Protein AF-A0A3D6B200-F1 (afdb_monomer_lite)

Secondary structure (DSSP, 8-state):
--EEEEETTTS---SEEEE-TT-EEEEEEEE-TT--EEEEEEEEE-STT-EEEEEEEEEE-TT-EEEEEEEEEE-SSS-EEEEEEEEEE-TT-EEEEEEEEEE-TT-TT-EEEEEEEEEE-STT-EEEEEEEEE-

Radius of gyration: 15.25 Å; chains: 1; bounding box: 34×24×43 Å

Structure (mmCIF, N/CA/C/O backbone):
data_AF-A0A3D6B200-F1
#
_entry.id   AF-A0A3D6B200-F1
#
loop_
_atom_site.group_PDB
_atom_site.id
_atom_site.type_symbol
_atom_site.label_atom_id
_atom_site.label_alt_id
_atom_site.label_comp_id
_atom_site.label_asym_id
_atom_site.label_entity_id
_atom_site.label_seq_id
_atom_site.pdbx_PDB_ins_code
_atom_site.Cartn_x
_atom_site.Cartn_y
_atom_site.Cartn_z
_atom_site.occupancy
_atom_site.B_iso_or_equiv
_atom_site.auth_seq_id
_atom_site.auth_comp_id
_atom_site.auth_asym_id
_atom_site.auth_atom_id
_atom_site.pdbx_PDB_model_num
ATOM 1 N N . MET A 1 1 ? -8.657 -0.233 -17.551 1.00 65.38 1 MET A N 1
ATOM 2 C CA . MET A 1 1 ? -7.909 -0.727 -16.384 1.00 65.38 1 MET A CA 1
ATOM 3 C C . MET A 1 1 ? -8.866 -1.490 -15.479 1.00 65.38 1 MET A C 1
ATOM 5 O O . MET A 1 1 ? -9.760 -0.878 -14.896 1.00 65.38 1 MET A O 1
ATOM 9 N N . ASP A 1 2 ? -8.744 -2.815 -15.439 1.00 75.56 2 ASP A N 1
ATOM 10 C CA . ASP A 1 2 ? -9.525 -3.649 -14.520 1.00 75.56 2 ASP A CA 1
ATOM 11 C C . ASP A 1 2 ? -9.029 -3.449 -13.085 1.00 75.56 2 ASP A C 1
ATOM 13 O O . ASP A 1 2 ? -7.844 -3.191 -12.857 1.00 75.56 2 ASP A O 1
ATOM 17 N N . LYS A 1 3 ? -9.951 -3.518 -12.123 1.00 91.19 3 LYS A N 1
ATOM 18 C CA . LYS A 1 3 ? -9.676 -3.261 -10.706 1.00 91.19 3 LYS A CA 1
ATOM 19 C C . LYS A 1 3 ? -9.648 -4.572 -9.938 1.00 91.19 3 LYS A C 1
ATOM 21 O O . LYS A 1 3 ? -10.627 -5.316 -9.986 1.00 91.19 3 LYS A O 1
ATOM 26 N N . ASN A 1 4 ? -8.583 -4.812 -9.182 1.00 97.31 4 ASN A N 1
ATOM 27 C CA . ASN A 1 4 ? -8.541 -5.910 -8.219 1.00 97.31 4 ASN A CA 1
ATOM 28 C C . ASN A 1 4 ? -8.974 -5.384 -6.851 1.00 97.31 4 ASN A C 1
ATOM 30 O O . ASN A 1 4 ? -8.535 -4.313 -6.435 1.00 97.31 4 ASN A O 1
ATOM 34 N N . ILE A 1 5 ? -9.853 -6.111 -6.163 1.00 97.88 5 ILE A N 1
ATOM 35 C CA . ILE A 1 5 ? -10.368 -5.709 -4.851 1.00 97.88 5 ILE A CA 1
ATOM 36 C C . ILE A 1 5 ? -9.996 -6.778 -3.832 1.00 97.88 5 ILE A C 1
ATOM 38 O O . ILE A 1 5 ? -10.323 -7.951 -4.008 1.00 97.88 5 ILE A O 1
ATOM 42 N N . TYR A 1 6 ? -9.350 -6.347 -2.757 1.00 98.12 6 TYR A N 1
ATOM 43 C CA . TYR A 1 6 ? -8.850 -7.196 -1.689 1.00 98.12 6 TYR A CA 1
ATOM 44 C C . TYR A 1 6 ? -9.409 -6.731 -0.345 1.00 98.12 6 TYR A C 1
ATOM 46 O O . TYR A 1 6 ? -9.315 -5.556 0.005 1.00 98.12 6 TYR A O 1
ATOM 54 N N . ILE A 1 7 ? -9.986 -7.652 0.421 1.00 98.00 7 ILE A N 1
ATOM 55 C CA . ILE A 1 7 ? -10.556 -7.393 1.744 1.00 98.00 7 ILE A CA 1
ATOM 56 C C . ILE A 1 7 ? -9.757 -8.183 2.778 1.00 98.00 7 ILE A C 1
ATOM 58 O O . ILE A 1 7 ? -9.685 -9.414 2.704 1.00 98.00 7 ILE A O 1
ATOM 62 N N . LEU A 1 8 ? -9.173 -7.493 3.758 1.00 97.62 8 LEU A N 1
ATOM 63 C CA . LEU A 1 8 ? -8.419 -8.146 4.828 1.00 97.62 8 LEU A CA 1
ATOM 64 C C . LEU A 1 8 ? -9.319 -9.131 5.591 1.00 97.62 8 LEU A C 1
ATOM 66 O O . LEU A 1 8 ? -10.420 -8.782 6.016 1.00 97.62 8 LEU A O 1
ATOM 70 N N . GLY A 1 9 ? -8.848 -10.371 5.748 1.00 95.69 9 GLY A N 1
ATOM 71 C CA . GLY A 1 9 ? -9.589 -11.458 6.399 1.00 95.69 9 GLY A CA 1
ATOM 72 C C . GLY A 1 9 ? -10.623 -12.168 5.514 1.00 95.69 9 GLY A C 1
ATOM 73 O O . GLY A 1 9 ? -11.315 -13.057 6.001 1.00 95.69 9 GLY A O 1
ATOM 74 N N . SER A 1 10 ? -10.764 -11.801 4.235 1.00 96.19 10 SER A N 1
ATOM 75 C CA . SER A 1 10 ? -11.699 -12.461 3.301 1.00 96.19 10 SER A CA 1
ATOM 76 C C . SER A 1 10 ? -11.105 -12.752 1.923 1.00 96.19 10 SER A C 1
ATOM 78 O O . SER A 1 10 ? -11.522 -13.708 1.274 1.00 96.19 10 SER A O 1
ATOM 80 N N . SER A 1 11 ? -10.143 -11.951 1.471 1.00 96.88 11 SER A N 1
ATOM 81 C CA . SER A 1 11 ? -9.430 -12.160 0.212 1.00 96.88 11 SER A CA 1
ATOM 82 C C . SER A 1 11 ? -8.066 -12.797 0.450 1.00 96.88 11 SER A C 1
ATOM 84 O O . SER A 1 11 ? -7.405 -12.517 1.449 1.00 96.88 11 SER A O 1
ATOM 86 N N . GLU A 1 12 ? -7.613 -13.589 -0.517 1.00 95.75 12 GLU A N 1
ATOM 87 C CA . GLU A 1 12 ? -6.197 -13.911 -0.659 1.00 95.75 12 GLU A CA 1
ATOM 88 C C . GLU A 1 12 ? -5.482 -12.685 -1.240 1.00 95.75 12 GLU A C 1
ATOM 90 O O . GLU A 1 12 ? -5.791 -12.237 -2.348 1.00 95.75 12 GLU A O 1
ATOM 95 N N . ILE A 1 13 ? -4.586 -12.091 -0.452 1.00 97.00 13 ILE A N 1
ATOM 96 C CA . ILE A 1 13 ? -3.849 -10.885 -0.831 1.00 97.00 13 ILE A CA 1
ATOM 97 C C . ILE A 1 13 ? -2.487 -11.315 -1.385 1.00 97.00 13 ILE A C 1
ATOM 99 O O . ILE A 1 13 ? -1.734 -11.967 -0.659 1.00 97.00 13 ILE A O 1
ATOM 103 N N . PRO A 1 14 ? -2.150 -10.982 -2.644 1.00 96.62 14 PRO A N 1
ATOM 104 C CA . PRO A 1 14 ? -0.845 -11.313 -3.198 1.00 96.62 14 PRO A CA 1
ATOM 105 C C . PRO A 1 14 ? 0.246 -10.540 -2.457 1.00 96.62 14 PRO A C 1
ATOM 107 O O . PRO A 1 14 ? 0.126 -9.336 -2.254 1.00 96.62 14 PRO A O 1
ATOM 110 N N . SER A 1 15 ? 1.333 -11.218 -2.099 1.00 96.50 15 SER A N 1
ATOM 111 C CA . SER A 1 15 ? 2.487 -10.577 -1.459 1.00 96.50 15 SER A CA 1
ATOM 112 C C . SER A 1 15 ? 3.401 -9.853 -2.451 1.00 96.50 15 SER A C 1
ATOM 114 O O . SER A 1 15 ? 4.126 -8.935 -2.074 1.00 96.50 15 SER A O 1
ATOM 116 N N . SER A 1 16 ? 3.383 -10.251 -3.727 1.00 97.31 16 SER A N 1
ATOM 117 C CA . SER A 1 16 ? 4.231 -9.680 -4.773 1.00 97.31 16 SER A CA 1
ATOM 118 C C . SER A 1 16 ? 3.518 -9.638 -6.121 1.00 97.31 16 SER A C 1
ATOM 120 O O . SER A 1 16 ? 2.818 -10.580 -6.501 1.00 97.31 16 SER A O 1
ATOM 122 N N . ILE A 1 17 ? 3.694 -8.530 -6.837 1.00 98.31 17 ILE A N 1
ATOM 123 C CA . ILE A 1 17 ? 3.106 -8.269 -8.147 1.00 98.31 17 ILE A CA 1
ATOM 124 C C . ILE A 1 17 ? 4.163 -7.616 -9.040 1.00 98.31 17 ILE A C 1
ATOM 126 O O . ILE A 1 17 ? 4.763 -6.610 -8.671 1.00 98.31 17 ILE A O 1
ATOM 130 N N . VAL A 1 18 ? 4.328 -8.144 -10.251 1.00 98.31 18 VAL A N 1
ATOM 131 C CA . VAL A 1 18 ? 5.278 -7.634 -11.248 1.00 98.31 18 VAL A CA 1
ATOM 132 C C . VAL A 1 18 ? 4.523 -6.976 -12.406 1.00 98.31 18 VAL A C 1
ATOM 134 O O . VAL A 1 18 ? 3.526 -7.519 -12.893 1.00 98.31 18 VAL A O 1
ATOM 137 N N . LEU A 1 19 ? 4.977 -5.796 -12.834 1.00 97.81 19 LEU A N 1
ATOM 138 C CA . LEU A 1 19 ? 4.431 -5.054 -13.969 1.00 97.81 19 LEU A CA 1
ATOM 139 C C . LEU A 1 19 ? 5.472 -4.954 -15.091 1.00 97.81 19 LEU A C 1
ATOM 141 O O . LEU A 1 19 ? 6.519 -4.325 -14.932 1.00 97.81 19 LEU A O 1
ATOM 145 N N . ASP A 1 20 ? 5.137 -5.554 -16.232 1.00 97.25 20 ASP A N 1
ATOM 146 C CA . ASP A 1 20 ? 5.888 -5.447 -17.485 1.00 97.25 20 ASP A CA 1
ATOM 147 C C . ASP A 1 20 ? 5.612 -4.124 -18.223 1.00 97.25 20 ASP A C 1
ATOM 149 O O . ASP A 1 20 ? 4.801 -3.298 -17.798 1.00 97.25 20 ASP A O 1
ATOM 153 N N . SER A 1 21 ? 6.279 -3.929 -19.365 1.00 97.38 21 SER A N 1
ATOM 154 C CA . SER A 1 21 ? 6.240 -2.670 -20.118 1.00 97.38 21 SER A CA 1
ATOM 155 C C . SER A 1 21 ? 4.827 -2.291 -20.564 1.00 97.38 21 SER A C 1
ATOM 157 O O . SER A 1 21 ? 4.069 -3.126 -21.063 1.00 97.38 21 SER A O 1
ATOM 159 N N . GLY A 1 22 ? 4.477 -1.018 -20.361 1.00 94.19 22 GLY A N 1
ATOM 160 C CA . GLY A 1 22 ? 3.168 -0.450 -20.690 1.00 94.19 22 GLY A CA 1
ATOM 161 C C . GLY A 1 22 ? 1.997 -1.032 -19.892 1.00 94.19 22 GLY A C 1
ATOM 162 O O . GLY A 1 22 ? 0.841 -0.780 -20.233 1.00 94.19 22 GLY A O 1
ATOM 163 N N . ARG A 1 23 ? 2.257 -1.844 -18.858 1.00 96.56 23 ARG A N 1
ATOM 164 C CA . ARG A 1 23 ? 1.196 -2.474 -18.077 1.00 96.56 23 ARG A CA 1
ATOM 165 C C . ARG A 1 23 ? 0.591 -1.489 -17.087 1.00 96.56 23 ARG A C 1
ATOM 167 O O . ARG A 1 23 ? 1.291 -0.867 -16.296 1.00 96.56 23 ARG A O 1
ATOM 174 N N . GLU A 1 24 ? -0.734 -1.438 -17.078 1.00 97.31 24 GLU A N 1
ATOM 175 C CA . GLU A 1 24 ? -1.523 -0.690 -16.103 1.00 97.31 24 GLU A CA 1
ATOM 176 C C . GLU A 1 24 ? -2.129 -1.650 -15.066 1.00 97.31 24 GLU A C 1
ATOM 178 O O . GLU A 1 24 ? -2.780 -2.635 -15.433 1.00 97.31 24 GLU A O 1
ATOM 183 N N . ARG A 1 25 ? -1.965 -1.367 -13.768 1.00 97.31 25 ARG A N 1
ATOM 184 C CA . ARG A 1 25 ? -2.660 -2.081 -12.680 1.00 97.31 25 ARG A CA 1
ATOM 185 C C . ARG A 1 25 ? -3.300 -1.155 -11.638 1.00 97.31 25 ARG A C 1
ATOM 187 O O . ARG A 1 25 ? -2.647 -0.232 -11.163 1.00 97.31 25 ARG A O 1
ATOM 194 N N . SER A 1 26 ? -4.553 -1.431 -11.257 1.00 98.31 26 SER A N 1
ATOM 195 C CA . SER A 1 26 ? -5.233 -0.745 -10.149 1.00 98.31 26 SER A CA 1
ATOM 196 C C . SER A 1 26 ? -5.722 -1.738 -9.097 1.00 98.31 26 SER A C 1
ATOM 198 O O . SER A 1 26 ? -6.547 -2.606 -9.397 1.00 98.31 26 SER A O 1
ATOM 200 N N . ASP A 1 27 ? -5.236 -1.575 -7.869 1.00 98.44 27 ASP A N 1
ATOM 201 C CA . ASP A 1 27 ? -5.575 -2.423 -6.728 1.00 98.44 27 ASP A CA 1
ATOM 202 C C . ASP A 1 27 ? -6.261 -1.603 -5.634 1.00 98.44 27 ASP A C 1
ATOM 204 O O . ASP A 1 27 ? -5.838 -0.498 -5.294 1.00 98.44 27 ASP A O 1
ATOM 208 N N . ILE A 1 28 ? -7.345 -2.152 -5.089 1.00 98.38 28 ILE A N 1
ATOM 209 C CA . ILE A 1 28 ? -8.148 -1.542 -4.033 1.00 98.38 28 ILE A CA 1
ATOM 210 C C . ILE A 1 28 ? -8.148 -2.466 -2.823 1.00 98.38 28 ILE A C 1
ATOM 212 O O . ILE A 1 28 ? -8.614 -3.601 -2.896 1.00 98.38 28 ILE A O 1
ATOM 216 N N . PHE A 1 29 ? -7.691 -1.949 -1.692 1.00 98.31 29 PHE A N 1
ATOM 217 C CA . PHE A 1 29 ? -7.657 -2.650 -0.419 1.00 98.31 29 PHE A CA 1
ATOM 218 C C . PHE A 1 29 ? -8.731 -2.121 0.530 1.00 98.31 29 PHE A C 1
ATOM 220 O O . PHE A 1 29 ? -8.945 -0.913 0.645 1.00 98.31 29 PHE A O 1
ATOM 227 N N . MET A 1 30 ? -9.395 -3.027 1.240 1.00 97.94 30 MET A N 1
ATOM 228 C CA . MET A 1 30 ? -10.343 -2.698 2.295 1.00 97.94 30 MET A CA 1
ATOM 229 C C . MET A 1 30 ? -9.982 -3.428 3.583 1.00 97.94 30 MET A C 1
ATOM 231 O O . MET A 1 30 ? -9.868 -4.653 3.608 1.00 97.94 30 MET A O 1
ATOM 235 N N . VAL A 1 31 ? -9.885 -2.674 4.674 1.00 98.31 31 VAL A N 1
ATOM 236 C CA . VAL A 1 31 ? -9.796 -3.222 6.030 1.00 98.31 31 VAL A CA 1
ATOM 237 C C . VAL A 1 31 ? -11.126 -2.968 6.744 1.00 98.31 31 VAL A C 1
ATOM 239 O O . VAL A 1 31 ? -11.427 -1.817 7.086 1.00 98.31 31 VAL A O 1
ATOM 242 N N . PRO A 1 32 ? -11.960 -4.005 6.935 1.00 97.56 32 PRO A N 1
ATOM 243 C CA . PRO A 1 32 ? -13.214 -3.869 7.660 1.00 97.56 32 PRO A CA 1
ATOM 244 C C . PRO A 1 32 ? -12.993 -3.811 9.179 1.00 97.56 32 PRO A C 1
ATOM 246 O O . PRO A 1 32 ? -11.969 -4.237 9.717 1.00 97.56 32 PRO A O 1
ATOM 249 N N . GLY A 1 33 ? -14.015 -3.336 9.890 1.00 96.31 33 GLY A N 1
ATOM 250 C CA . GLY A 1 33 ? -14.044 -3.396 11.348 1.00 96.31 33 GLY A CA 1
ATOM 251 C C . GLY A 1 33 ? -14.116 -4.838 11.864 1.00 96.31 33 GLY A C 1
ATOM 252 O O . GLY A 1 33 ? -14.752 -5.694 11.253 1.00 96.31 33 GLY A O 1
ATOM 253 N N . GLY A 1 34 ? -13.514 -5.092 13.024 1.00 94.31 34 GLY A N 1
ATOM 254 C CA . GLY A 1 34 ? -13.483 -6.405 13.681 1.00 94.31 34 GLY A CA 1
ATOM 255 C C . GLY A 1 34 ? -12.439 -7.402 13.155 1.00 94.31 34 GLY A C 1
ATOM 256 O O . GLY A 1 34 ? -12.463 -8.552 13.581 1.00 94.31 34 GLY A O 1
ATOM 257 N N . VAL A 1 35 ? -11.532 -6.987 12.268 1.00 96.06 35 VAL A N 1
ATOM 258 C CA . VAL A 1 35 ? -10.458 -7.828 11.717 1.00 96.06 35 VAL A CA 1
ATOM 259 C C . VAL A 1 35 ?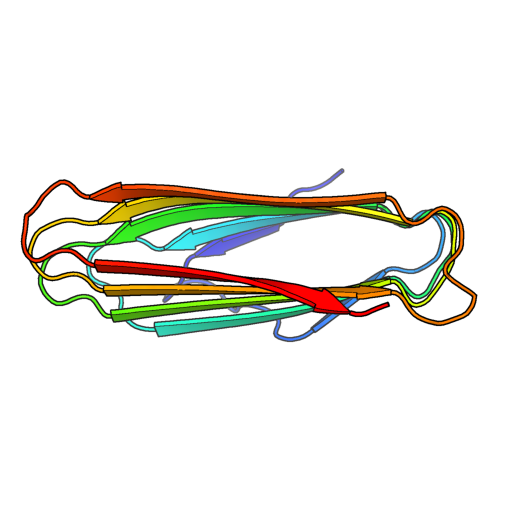 -9.089 -7.267 12.095 1.00 96.06 35 VAL A C 1
ATOM 261 O O . VAL A 1 35 ? -8.799 -6.104 11.830 1.00 96.06 35 VAL A O 1
ATOM 264 N N . ASN A 1 36 ? -8.244 -8.102 12.693 1.00 97.25 36 ASN A N 1
ATOM 265 C CA . ASN A 1 36 ? -6.823 -7.813 12.891 1.00 97.25 36 ASN A CA 1
ATOM 266 C C . ASN A 1 36 ? -6.017 -8.445 11.763 1.00 97.25 36 ASN A C 1
ATOM 268 O O . ASN A 1 36 ? -6.410 -9.492 11.241 1.00 97.25 36 ASN A O 1
ATOM 272 N N . GLY A 1 37 ? -4.872 -7.867 11.423 1.00 95.94 37 GLY A N 1
ATOM 273 C CA . GLY A 1 37 ? -3.981 -8.514 10.475 1.00 95.94 37 GLY A CA 1
ATOM 274 C C . GLY A 1 37 ? -2.927 -7.602 9.887 1.00 95.94 37 GLY A C 1
ATOM 275 O O . GLY A 1 37 ? -2.891 -6.401 10.129 1.00 95.94 37 GLY A O 1
ATOM 276 N N . CYS A 1 38 ? -2.083 -8.222 9.078 1.00 95.94 38 CYS A N 1
ATOM 277 C CA . CYS A 1 38 ? -1.055 -7.552 8.316 1.00 95.94 38 CYS A CA 1
ATOM 278 C C . CYS 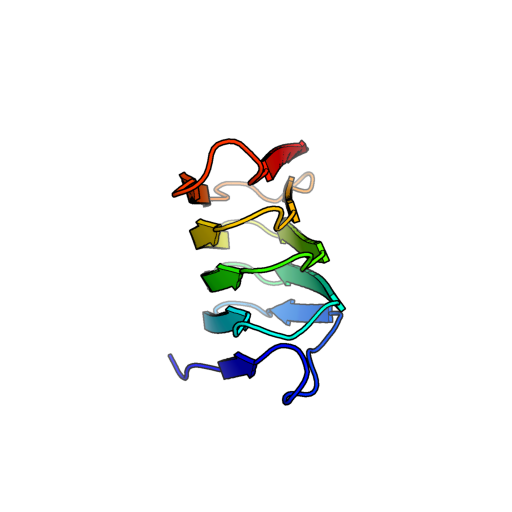A 1 38 ? -1.367 -7.707 6.833 1.00 95.94 38 CYS A C 1
ATOM 280 O O . CYS A 1 38 ? -1.616 -8.814 6.353 1.00 95.94 38 CYS A O 1
ATOM 282 N N . MET A 1 39 ? -1.321 -6.597 6.117 1.00 96.38 39 MET A N 1
ATOM 283 C CA . MET A 1 39 ? -1.279 -6.555 4.669 1.00 96.38 39 MET A CA 1
ATOM 284 C C . MET A 1 39 ? 0.122 -6.134 4.258 1.00 96.38 39 MET A C 1
ATOM 286 O O . MET A 1 39 ? 0.566 -5.065 4.653 1.00 96.38 39 MET A O 1
ATOM 290 N N . ASP A 1 40 ? 0.804 -6.971 3.487 1.00 97.88 40 ASP A N 1
ATOM 291 C CA . ASP A 1 40 ? 2.161 -6.708 3.012 1.00 97.88 40 ASP A CA 1
ATOM 292 C C . ASP A 1 40 ? 2.229 -7.036 1.522 1.00 97.88 40 ASP A C 1
ATOM 294 O O . ASP A 1 40 ? 2.059 -8.194 1.132 1.00 97.88 40 ASP A O 1
ATOM 298 N N . VAL A 1 41 ? 2.368 -5.999 0.695 1.00 98.56 41 VAL A N 1
ATOM 299 C CA . VAL A 1 41 ? 2.327 -6.117 -0.765 1.00 98.56 41 VAL A CA 1
ATOM 300 C C . VAL A 1 41 ? 3.488 -5.356 -1.383 1.00 98.56 41 VAL A C 1
ATOM 302 O O . VAL A 1 41 ? 3.655 -4.153 -1.174 1.00 98.56 41 VAL A O 1
ATOM 305 N N . THR A 1 42 ? 4.255 -6.058 -2.211 1.00 98.81 42 THR A N 1
ATOM 306 C CA . THR A 1 42 ? 5.331 -5.487 -3.019 1.00 98.81 42 THR A CA 1
ATOM 307 C C . THR A 1 42 ? 4.929 -5.421 -4.490 1.00 98.81 42 THR A C 1
ATOM 309 O O . THR A 1 42 ? 4.522 -6.420 -5.078 1.00 98.81 42 THR A O 1
ATOM 312 N N . TYR A 1 43 ? 5.110 -4.259 -5.105 1.00 98.69 43 TYR A N 1
ATOM 313 C CA . TYR A 1 43 ? 4.976 -4.044 -6.539 1.00 98.69 43 TYR A CA 1
ATOM 314 C C . TYR A 1 43 ? 6.348 -3.807 -7.159 1.00 98.69 43 TYR A C 1
ATOM 316 O O . TYR A 1 43 ? 7.108 -2.968 -6.679 1.00 98.69 43 TYR A O 1
ATOM 324 N N . GLU A 1 44 ? 6.648 -4.511 -8.243 1.00 98.69 44 GLU A N 1
ATOM 325 C CA . GLU A 1 44 ? 7.897 -4.374 -8.991 1.00 98.69 44 GLU A CA 1
ATOM 326 C C . GLU A 1 44 ? 7.582 -3.937 -10.422 1.00 98.69 44 GLU A C 1
ATOM 328 O O . GLU A 1 44 ? 7.046 -4.703 -11.224 1.00 98.69 44 GLU A O 1
ATOM 333 N N . LEU A 1 45 ? 7.882 -2.677 -10.737 1.00 98.44 45 LEU A N 1
ATOM 334 C CA . LEU A 1 45 ? 7.691 -2.097 -12.062 1.00 98.44 45 LEU A CA 1
ATOM 335 C C . LEU A 1 45 ? 8.981 -2.331 -12.849 1.00 98.44 45 LEU A C 1
ATOM 337 O O . LEU A 1 45 ? 9.934 -1.559 -12.739 1.00 98.44 45 LEU A O 1
ATOM 341 N N . ILE A 1 46 ? 9.027 -3.451 -13.576 1.00 98.12 46 ILE A N 1
ATOM 342 C CA . ILE A 1 46 ? 10.228 -3.923 -14.285 1.00 98.12 46 ILE A CA 1
ATOM 343 C C . ILE A 1 46 ? 10.275 -3.489 -15.749 1.00 98.12 46 ILE A C 1
ATOM 345 O O . ILE A 1 46 ? 11.330 -3.573 -16.371 1.00 98.12 46 ILE A O 1
ATOM 349 N N . GLY A 1 47 ? 9.151 -3.051 -16.315 1.00 96.31 47 GLY A N 1
ATOM 350 C CA . GLY A 1 47 ? 9.083 -2.595 -17.697 1.00 96.31 47 GLY A CA 1
ATOM 351 C C . GLY A 1 47 ? 8.773 -1.109 -17.813 1.00 96.31 47 GLY A C 1
ATOM 352 O O . GLY A 1 47 ? 7.973 -0.572 -17.053 1.00 96.31 47 GLY A O 1
ATOM 353 N N . GLU A 1 48 ? 9.376 -0.459 -18.809 1.00 97.19 48 GLU A N 1
ATOM 354 C CA . GLU A 1 48 ? 9.152 0.963 -19.082 1.00 97.19 48 GLU A CA 1
ATOM 355 C C . GLU A 1 48 ? 7.673 1.278 -19.327 1.00 97.19 48 GLU A C 1
ATOM 357 O O . GLU A 1 48 ? 6.960 0.510 -19.986 1.00 97.19 48 GLU A O 1
ATOM 362 N N . GLY A 1 49 ? 7.221 2.434 -18.838 1.00 96.81 49 GLY A N 1
ATOM 363 C CA . GLY A 1 49 ? 5.850 2.900 -19.051 1.00 96.81 49 GLY A CA 1
ATOM 364 C C . GLY A 1 49 ? 4.798 2.194 -18.194 1.00 96.81 49 GLY A C 1
ATOM 365 O O . GLY A 1 49 ? 3.609 2.342 -18.471 1.00 96.81 49 GLY A O 1
ATOM 366 N N . ALA A 1 50 ? 5.196 1.400 -17.193 1.00 97.88 50 ALA A N 1
ATOM 367 C CA . ALA A 1 50 ? 4.250 0.772 -16.279 1.00 97.88 50 ALA A CA 1
ATOM 368 C C . ALA A 1 50 ? 3.537 1.822 -15.406 1.00 97.88 50 ALA A C 1
ATOM 370 O O . ALA A 1 50 ? 4.148 2.784 -14.934 1.00 97.88 50 ALA A O 1
ATOM 371 N N . SER A 1 51 ? 2.241 1.616 -15.165 1.00 98.00 51 SER A N 1
ATOM 372 C CA . SER A 1 51 ? 1.415 2.491 -14.331 1.00 98.00 51 SER A CA 1
ATOM 373 C C . SER A 1 51 ? 0.713 1.703 -13.232 1.00 98.00 51 SER A C 1
ATOM 375 O O . SER A 1 51 ? 0.033 0.704 -13.488 1.00 98.00 51 SER A O 1
ATOM 377 N N . LEU A 1 52 ? 0.870 2.168 -11.997 1.00 98.44 52 LEU A N 1
ATOM 378 C CA . LEU A 1 52 ? 0.316 1.548 -10.805 1.00 98.44 52 LEU A CA 1
ATOM 379 C C . LEU A 1 52 ? -0.555 2.540 -10.029 1.00 98.44 52 LEU A C 1
ATOM 381 O O . LEU A 1 52 ? -0.117 3.630 -9.672 1.00 98.44 52 LEU A O 1
ATOM 385 N N . ASP A 1 53 ? -1.769 2.125 -9.691 1.00 98.50 53 ASP A N 1
ATOM 386 C CA . ASP A 1 53 ? -2.665 2.852 -8.795 1.00 98.50 53 ASP A CA 1
ATOM 387 C C . ASP A 1 53 ? -3.061 1.934 -7.630 1.00 98.50 53 ASP A C 1
ATOM 389 O O . ASP A 1 53 ? -3.718 0.911 -7.818 1.00 98.50 53 ASP A O 1
ATOM 393 N N . VAL A 1 54 ? -2.635 2.283 -6.419 1.00 98.50 54 VAL A N 1
ATOM 394 C CA . VAL A 1 54 ? -2.943 1.549 -5.190 1.00 98.50 54 VAL A CA 1
ATOM 395 C C . VAL A 1 54 ? -3.838 2.411 -4.320 1.00 98.50 54 VAL A C 1
ATOM 397 O O . VAL A 1 54 ? -3.448 3.491 -3.877 1.00 98.50 54 VAL A O 1
ATOM 400 N N . LYS A 1 55 ? -5.043 1.928 -4.038 1.00 98.44 55 LYS A N 1
ATOM 401 C CA . LYS A 1 55 ? -6.003 2.607 -3.169 1.00 98.44 55 LYS A CA 1
ATOM 402 C C . LYS A 1 55 ? -6.324 1.746 -1.966 1.00 98.44 55 LYS A C 1
ATOM 404 O O . LYS A 1 55 ? -6.474 0.537 -2.086 1.00 98.44 55 LYS A O 1
ATOM 409 N N . GLY A 1 56 ? -6.502 2.374 -0.813 1.00 98.06 56 GLY A N 1
ATOM 410 C CA . GLY A 1 56 ? -6.916 1.679 0.395 1.00 98.06 56 GLY A CA 1
ATOM 411 C C . GLY A 1 56 ? -7.939 2.461 1.194 1.00 98.06 56 GLY A C 1
ATOM 412 O O . GLY A 1 56 ? -7.850 3.685 1.309 1.00 98.06 56 GLY A O 1
ATOM 413 N N . ILE A 1 57 ? -8.898 1.743 1.773 1.00 98.38 57 ILE A N 1
ATOM 414 C CA . ILE A 1 57 ? -9.775 2.270 2.812 1.00 98.38 57 ILE A CA 1
ATOM 415 C C . ILE A 1 57 ? -9.750 1.376 4.049 1.00 98.38 57 ILE A C 1
ATOM 417 O O . ILE A 1 57 ? -9.826 0.153 3.936 1.00 98.38 57 ILE A O 1
ATOM 421 N N . TYR A 1 58 ? -9.678 1.971 5.236 1.00 98.31 58 TYR A N 1
ATOM 422 C CA . TYR A 1 58 ? -9.807 1.227 6.486 1.00 98.31 58 TYR A CA 1
ATOM 423 C C . TYR A 1 58 ? -10.796 1.874 7.450 1.00 98.31 58 TYR A C 1
ATOM 425 O O . TYR A 1 58 ? -10.896 3.099 7.553 1.00 98.31 58 TYR A O 1
ATOM 433 N N . VAL A 1 59 ? -11.525 1.026 8.171 1.00 98.25 59 VAL A N 1
ATOM 434 C CA . VAL A 1 59 ? -12.359 1.423 9.306 1.00 98.25 59 VAL A CA 1
ATOM 435 C C . VAL A 1 59 ? -12.043 0.482 10.459 1.00 98.25 59 VAL A C 1
ATOM 437 O O . VAL A 1 59 ? -12.503 -0.658 10.472 1.00 98.25 59 VAL A O 1
ATOM 440 N N . CYS A 1 60 ? -11.266 0.964 11.424 1.00 98.38 60 CYS A N 1
ATOM 441 C CA . CYS A 1 60 ? -10.823 0.182 12.575 1.00 98.38 60 CYS A CA 1
ATOM 442 C C . CYS A 1 60 ? -11.482 0.700 13.861 1.00 98.38 60 CYS A C 1
ATOM 444 O O . CYS A 1 60 ? -11.615 1.906 14.058 1.00 98.38 60 CYS A O 1
ATOM 446 N N . ARG A 1 61 ? -11.915 -0.206 14.738 1.00 98.19 61 ARG A N 1
ATOM 447 C CA . ARG A 1 61 ? -12.613 0.090 15.999 1.00 98.19 61 ARG A CA 1
ATOM 448 C C . ARG A 1 61 ? -12.247 -0.922 17.089 1.00 98.19 61 ARG A C 1
ATOM 450 O O . ARG A 1 61 ?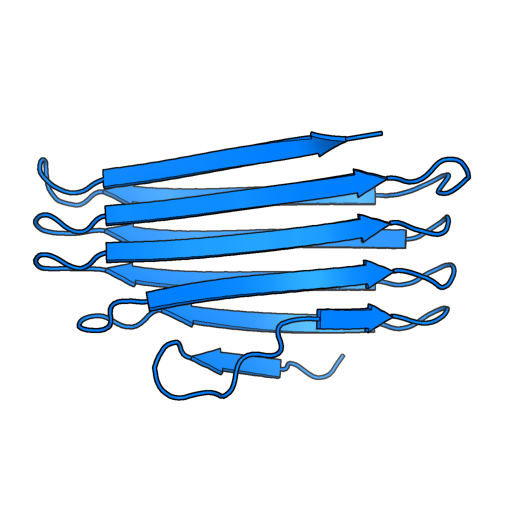 -11.603 -1.930 16.809 1.00 98.19 61 ARG A O 1
ATOM 457 N N . GLY A 1 62 ? -12.726 -0.711 18.311 1.00 98.19 62 GLY A N 1
ATOM 458 C CA . GLY A 1 62 ? -12.401 -1.548 19.465 1.00 98.19 62 GLY A CA 1
ATOM 459 C C . GLY A 1 62 ? -10.900 -1.561 19.745 1.00 98.19 62 GLY A C 1
ATOM 460 O O . GLY A 1 62 ? -10.260 -0.515 19.724 1.00 98.19 62 GLY A O 1
ATOM 461 N N . ASP A 1 63 ? -10.348 -2.752 19.963 1.00 97.88 63 ASP A N 1
ATOM 462 C CA . ASP A 1 63 ? -8.912 -2.979 20.169 1.00 97.88 63 ASP A CA 1
ATOM 463 C C . ASP A 1 63 ? -8.236 -3.538 18.897 1.00 97.88 63 ASP A C 1
ATOM 465 O O . ASP A 1 63 ? -7.317 -4.351 18.990 1.00 97.88 63 ASP A O 1
ATOM 469 N N . GLN A 1 64 ? -8.734 -3.178 17.701 1.00 98.12 64 GLN A N 1
ATOM 470 C CA . GLN A 1 64 ? -8.145 -3.653 16.444 1.00 98.12 64 GLN A CA 1
ATOM 471 C C . GLN A 1 64 ? -6.687 -3.205 16.285 1.00 98.12 64 GLN A C 1
ATOM 473 O O . GLN A 1 64 ? -6.370 -2.058 16.581 1.00 98.12 64 GLN A O 1
ATOM 478 N N . ASP A 1 65 ? -5.843 -4.079 15.747 1.00 98.44 65 ASP A N 1
ATOM 479 C CA . ASP A 1 65 ? -4.444 -3.820 15.411 1.00 98.44 65 ASP A CA 1
ATOM 480 C C . ASP A 1 65 ? -4.176 -4.282 13.972 1.00 98.44 65 ASP A C 1
ATOM 482 O O . ASP A 1 65 ? -4.410 -5.448 13.617 1.00 98.44 65 ASP A O 1
ATOM 486 N N . VAL A 1 66 ? -3.789 -3.334 13.120 1.00 98.62 66 VAL A N 1
ATOM 487 C CA . VAL A 1 66 ? -3.657 -3.536 11.676 1.00 98.62 66 VAL A CA 1
ATOM 488 C C . VAL A 1 66 ? -2.356 -2.933 11.170 1.00 98.62 66 VAL A C 1
ATOM 490 O O . VAL A 1 66 ? -2.127 -1.733 11.300 1.00 98.62 66 VAL A O 1
ATOM 493 N N . ASP A 1 67 ? -1.573 -3.756 10.481 1.00 98.38 67 ASP A N 1
ATOM 494 C CA . ASP A 1 67 ? -0.393 -3.325 9.741 1.00 98.38 67 ASP A CA 1
ATOM 495 C C . ASP A 1 67 ? -0.698 -3.285 8.240 1.00 98.38 67 ASP A C 1
ATOM 497 O O . ASP A 1 67 ? -1.223 -4.242 7.667 1.00 98.38 67 ASP A O 1
ATOM 501 N N . ILE A 1 68 ? -0.340 -2.185 7.588 1.00 98.31 68 ILE A N 1
ATOM 502 C CA . ILE A 1 68 ? -0.422 -1.995 6.142 1.00 98.31 68 ILE A CA 1
ATOM 503 C C . ILE A 1 68 ? 0.972 -1.630 5.645 1.00 98.31 68 ILE A C 1
ATOM 505 O O . ILE A 1 68 ? 1.448 -0.533 5.917 1.00 98.31 68 ILE A O 1
ATOM 509 N N . ARG A 1 69 ? 1.604 -2.533 4.897 1.00 98.44 69 ARG A N 1
ATOM 510 C CA . ARG A 1 69 ? 2.911 -2.348 4.268 1.00 98.44 69 ARG A CA 1
ATOM 511 C C . ARG A 1 69 ? 2.761 -2.398 2.756 1.00 98.44 69 ARG A C 1
ATOM 513 O O . ARG A 1 69 ? 2.317 -3.404 2.203 1.00 98.44 69 ARG A O 1
ATOM 520 N N . ILE A 1 70 ? 3.105 -1.302 2.092 1.00 98.38 70 ILE A N 1
ATOM 521 C CA . ILE A 1 70 ? 3.092 -1.199 0.633 1.00 98.38 70 ILE A CA 1
ATOM 522 C C . ILE A 1 70 ? 4.486 -0.810 0.172 1.00 98.38 70 ILE A C 1
ATOM 524 O O . ILE A 1 70 ? 4.964 0.284 0.458 1.00 98.38 70 ILE A O 1
ATOM 528 N N . THR A 1 71 ? 5.118 -1.703 -0.580 1.00 98.75 71 THR A N 1
ATOM 529 C CA . THR A 1 71 ? 6.405 -1.435 -1.218 1.00 98.75 71 THR A CA 1
ATOM 530 C C . THR A 1 71 ? 6.200 -1.291 -2.715 1.00 98.75 71 THR A C 1
ATOM 532 O O . THR A 1 71 ? 5.636 -2.174 -3.352 1.00 98.75 71 THR A O 1
ATOM 535 N N . VAL A 1 72 ? 6.683 -0.202 -3.304 1.00 98.75 72 VAL A N 1
ATOM 536 C CA . VAL A 1 72 ? 6.694 0.007 -4.753 1.00 98.75 72 VAL A CA 1
ATOM 537 C C . VAL A 1 72 ? 8.129 0.218 -5.202 1.00 98.75 72 VAL A C 1
ATOM 539 O O . VAL A 1 72 ? 8.769 1.192 -4.815 1.00 98.75 72 VAL A O 1
ATOM 542 N N . LYS A 1 73 ? 8.626 -0.696 -6.033 1.00 98.75 73 LYS A N 1
ATOM 543 C CA . LYS A 1 73 ? 9.957 -0.636 -6.632 1.00 98.75 73 LYS A CA 1
ATOM 544 C C . LYS A 1 73 ? 9.838 -0.234 -8.097 1.00 98.75 73 LYS A C 1
ATOM 546 O O . LYS A 1 73 ? 9.359 -1.013 -8.921 1.00 98.75 73 LYS A O 1
ATOM 551 N N . HIS A 1 74 ? 10.307 0.962 -8.420 1.00 98.62 74 HIS A N 1
ATOM 552 C CA . HIS A 1 74 ? 10.536 1.412 -9.790 1.00 98.62 74 HIS A CA 1
ATOM 553 C C . HIS A 1 74 ? 11.896 0.891 -10.243 1.00 98.62 74 HIS A C 1
ATOM 555 O O . HIS A 1 74 ? 12.933 1.440 -9.877 1.00 98.62 74 HIS A O 1
ATOM 561 N N . LEU A 1 75 ? 11.894 -0.213 -10.992 1.00 98.44 75 LEU A N 1
ATOM 562 C CA . LEU A 1 75 ? 13.110 -0.880 -11.473 1.00 98.44 75 LEU A CA 1
ATOM 563 C C . LEU A 1 75 ? 13.455 -0.492 -12.920 1.00 98.44 75 LEU A C 1
ATOM 565 O O . LEU A 1 75 ? 14.487 -0.911 -13.441 1.00 98.44 75 LEU A O 1
ATOM 569 N N . CYS A 1 76 ? 12.607 0.316 -13.560 1.00 96.69 76 CYS A N 1
ATOM 570 C CA . CYS A 1 76 ? 12.790 0.832 -14.910 1.00 96.69 76 CYS A CA 1
ATOM 571 C C . CYS A 1 76 ? 12.204 2.248 -15.050 1.00 96.69 76 CYS A C 1
ATOM 573 O O . CYS A 1 76 ? 11.393 2.678 -14.229 1.00 96.69 76 CYS A O 1
ATOM 575 N N . GLY A 1 77 ? 12.625 2.989 -16.078 1.00 95.69 77 GLY A N 1
ATOM 576 C CA . GLY A 1 77 ? 12.248 4.391 -16.267 1.00 95.69 77 GLY A CA 1
ATOM 577 C C . GLY A 1 77 ? 10.840 4.606 -16.826 1.00 95.69 77 GLY A C 1
ATOM 578 O O . GLY A 1 77 ? 10.179 3.683 -17.300 1.00 95.69 77 GLY A O 1
ATOM 579 N N . ASN A 1 78 ? 10.398 5.865 -16.818 1.00 97.94 78 ASN A N 1
ATOM 580 C CA . ASN A 1 78 ? 9.087 6.309 -17.311 1.00 97.94 78 ASN A CA 1
ATOM 581 C C . ASN A 1 78 ? 7.897 5.598 -16.637 1.00 97.94 78 ASN A C 1
ATOM 583 O O . ASN A 1 78 ? 6.858 5.401 -17.265 1.00 97.94 78 ASN A O 1
ATOM 587 N N . CYS A 1 79 ? 8.055 5.172 -15.386 1.00 98.19 79 CYS A N 1
ATOM 588 C CA . CYS A 1 79 ? 7.006 4.509 -14.623 1.00 98.19 79 CYS A CA 1
ATOM 589 C C . CYS A 1 79 ? 6.247 5.506 -13.741 1.00 98.19 79 CYS A C 1
ATOM 591 O O . CYS A 1 79 ? 6.823 6.471 -13.235 1.00 98.19 79 CYS A O 1
ATOM 593 N N . VAL A 1 80 ? 4.956 5.247 -13.525 1.00 98.31 80 VAL A N 1
ATOM 594 C CA . VAL A 1 80 ? 4.086 6.075 -12.677 1.00 98.31 80 VAL A CA 1
ATOM 595 C C . VAL A 1 80 ? 3.472 5.219 -11.576 1.00 98.31 80 VAL A C 1
ATOM 597 O O . VAL A 1 80 ? 2.927 4.151 -11.849 1.00 98.31 80 VAL A O 1
ATOM 600 N N . SER A 1 81 ? 3.513 5.683 -10.327 1.00 98.44 81 SER A N 1
ATOM 601 C CA . SER A 1 81 ? 2.821 5.023 -9.217 1.00 98.44 81 SER A CA 1
ATOM 602 C C . SER A 1 81 ? 2.106 6.009 -8.302 1.00 98.44 81 SER A C 1
ATOM 604 O O . SER A 1 81 ? 2.742 6.912 -7.759 1.00 98.44 81 SER A O 1
ATOM 606 N N . HIS A 1 82 ? 0.821 5.785 -8.042 1.00 98.31 82 HIS A N 1
ATOM 607 C CA . HIS A 1 82 ? 0.049 6.541 -7.057 1.00 98.31 82 HIS A CA 1
ATOM 608 C C . HIS A 1 82 ? -0.442 5.620 -5.941 1.00 98.31 82 HIS A C 1
ATOM 610 O O . HIS A 1 82 ? -1.078 4.603 -6.211 1.00 98.31 82 HIS A O 1
ATOM 616 N N . GLN A 1 83 ? -0.182 5.992 -4.690 1.00 98.00 83 GLN A N 1
ATOM 617 C CA . GLN A 1 83 ? -0.685 5.308 -3.503 1.00 98.00 83 GLN A CA 1
ATOM 618 C C . GLN A 1 83 ? -1.575 6.260 -2.703 1.00 98.00 83 GLN A C 1
ATOM 620 O O . GLN A 1 83 ? -1.117 7.319 -2.283 1.00 98.00 83 GLN A O 1
ATOM 625 N N . LEU A 1 84 ? -2.832 5.881 -2.468 1.00 98.19 84 LEU A N 1
ATOM 626 C CA . LEU A 1 84 ? -3.785 6.668 -1.686 1.00 98.19 84 LEU A CA 1
ATOM 627 C C . LEU A 1 84 ? -4.513 5.791 -0.671 1.00 98.19 84 LEU A C 1
ATOM 629 O O . LEU A 1 84 ? -5.431 5.043 -1.015 1.00 98.19 84 LEU A O 1
ATOM 633 N N . PHE A 1 85 ? -4.162 5.954 0.597 1.00 98.44 85 PHE A N 1
ATOM 634 C CA . PHE A 1 85 ? -4.844 5.315 1.713 1.00 98.44 85 PHE A CA 1
ATOM 635 C C . PHE A 1 85 ? -5.664 6.338 2.487 1.00 98.44 85 PHE A C 1
ATOM 637 O O . PHE A 1 85 ? -5.191 7.421 2.827 1.00 98.44 85 PHE A O 1
ATOM 644 N N . LYS A 1 86 ? -6.918 5.992 2.770 1.00 98.69 86 LYS A N 1
ATOM 645 C CA . LYS A 1 86 ? -7.799 6.780 3.631 1.00 98.69 86 LYS A CA 1
ATOM 646 C C . LYS A 1 86 ? -8.329 5.915 4.754 1.00 98.69 86 LYS A C 1
ATOM 648 O O . LYS A 1 86 ? -8.664 4.757 4.521 1.00 98.69 86 LYS A O 1
ATOM 653 N N . GLY A 1 87 ? -8.501 6.459 5.948 1.00 98.31 87 GLY A N 1
ATOM 654 C CA . GLY A 1 87 ? -9.146 5.656 6.971 1.00 98.31 87 GLY A CA 1
ATOM 655 C C . GLY A 1 87 ? -9.625 6.370 8.207 1.00 98.31 87 GLY A C 1
ATOM 656 O O . GLY A 1 87 ? -9.403 7.560 8.420 1.00 98.31 87 GLY A O 1
ATOM 657 N N . ILE A 1 88 ? -10.358 5.596 8.994 1.00 98.56 88 ILE A N 1
ATOM 658 C CA . ILE A 1 88 ? -11.007 6.017 10.224 1.00 98.56 88 ILE A CA 1
ATOM 659 C C . ILE A 1 88 ? -10.600 5.031 11.317 1.00 98.56 88 ILE A C 1
ATOM 661 O O . ILE A 1 88 ? -10.747 3.820 11.139 1.00 98.56 88 ILE A O 1
ATOM 665 N N . ALA A 1 89 ? -10.116 5.545 12.445 1.00 98.50 89 ALA A N 1
ATOM 666 C CA . ALA A 1 89 ? -9.838 4.755 13.639 1.00 98.50 89 ALA A CA 1
ATOM 667 C C . ALA A 1 89 ? -10.666 5.272 14.825 1.00 98.50 89 ALA A C 1
ATOM 669 O O . ALA A 1 89 ? -10.737 6.479 15.072 1.00 98.50 89 ALA A O 1
ATOM 670 N N . LEU A 1 90 ? -11.311 4.352 15.540 1.00 98.25 90 LEU A N 1
ATOM 671 C CA . LEU A 1 90 ? -12.147 4.612 16.712 1.00 98.25 90 LEU A CA 1
ATOM 672 C C . LEU A 1 90 ? -11.688 3.770 17.911 1.00 98.25 90 LEU A C 1
ATOM 674 O O . LEU A 1 90 ? -10.938 2.804 17.761 1.00 98.25 90 LEU A O 1
ATOM 678 N N . ASP A 1 91 ? -12.200 4.110 19.091 1.00 98.19 91 ASP A N 1
ATOM 679 C CA . ASP A 1 91 ? -11.948 3.438 20.366 1.00 98.19 91 ASP A CA 1
ATOM 680 C C . ASP A 1 91 ? -10.452 3.410 20.726 1.00 98.19 91 ASP A C 1
ATOM 682 O O . ASP A 1 91 ? -9.886 4.454 21.055 1.00 98.19 91 ASP A O 1
ATOM 686 N N . LYS A 1 92 ? -9.818 2.232 20.682 1.00 98.31 92 LYS A N 1
ATOM 687 C CA . LYS A 1 92 ? -8.393 1.999 20.956 1.00 98.31 92 LYS A CA 1
ATOM 688 C C . LYS A 1 92 ? -7.674 1.353 19.770 1.00 98.31 92 LYS A C 1
ATOM 690 O O . LYS A 1 92 ? -6.609 0.759 19.941 1.00 98.31 92 LYS A O 1
ATOM 695 N N . ALA A 1 93 ? -8.267 1.439 18.579 1.00 98.62 93 ALA A N 1
ATOM 696 C CA . ALA A 1 93 ? -7.719 0.802 17.398 1.00 98.62 93 ALA A CA 1
ATOM 697 C C . ALA A 1 93 ? -6.362 1.408 17.021 1.00 98.62 93 ALA A C 1
ATOM 699 O O . ALA A 1 93 ? -6.164 2.623 17.111 1.00 98.62 93 ALA A O 1
ATOM 700 N N . LYS A 1 94 ? -5.455 0.551 16.563 1.00 98.56 94 LYS A N 1
ATOM 701 C CA . LYS A 1 94 ? -4.119 0.886 16.088 1.00 98.56 94 LYS A CA 1
ATOM 702 C C . LYS A 1 94 ? -3.992 0.511 14.621 1.00 98.56 94 LYS A C 1
ATOM 704 O O . LYS A 1 94 ? -4.361 -0.591 14.220 1.00 98.56 94 LYS A O 1
ATOM 709 N N . VAL A 1 95 ? -3.488 1.444 13.824 1.00 98.62 95 VAL A N 1
ATOM 710 C CA . VAL A 1 95 ? -3.166 1.203 12.418 1.00 98.62 95 VAL A CA 1
ATOM 711 C C . VAL A 1 95 ? -1.762 1.708 12.145 1.00 98.62 95 VAL A C 1
ATOM 713 O O . VAL A 1 95 ? -1.496 2.897 12.320 1.00 98.62 95 VAL A O 1
ATOM 716 N N . ASN A 1 96 ? -0.887 0.826 11.681 1.00 98.44 96 ASN A N 1
ATOM 717 C CA . ASN A 1 96 ? 0.435 1.193 11.195 1.00 98.44 96 ASN A CA 1
ATOM 718 C C . ASN A 1 96 ? 0.420 1.151 9.670 1.00 98.44 96 ASN A C 1
ATOM 720 O O . ASN A 1 96 ? 0.132 0.117 9.073 1.00 98.44 96 ASN A O 1
ATOM 724 N N . PHE A 1 97 ? 0.715 2.278 9.036 1.00 98.12 97 PHE A N 1
ATOM 725 C CA . PHE A 1 97 ? 0.896 2.388 7.597 1.00 98.12 97 PHE A CA 1
ATOM 726 C C . PHE A 1 97 ? 2.372 2.627 7.289 1.00 98.12 97 PHE A C 1
ATOM 728 O O . PHE A 1 97 ? 2.934 3.643 7.690 1.00 98.12 97 PHE A O 1
ATOM 735 N N . GLU A 1 98 ? 2.981 1.714 6.546 1.00 98.19 98 GLU A N 1
ATOM 736 C CA . GLU A 1 98 ? 4.356 1.793 6.069 1.00 98.19 98 GLU A CA 1
ATOM 737 C C . GLU A 1 98 ? 4.343 1.771 4.538 1.00 98.19 98 GLU A C 1
ATOM 739 O O . GLU A 1 98 ? 3.958 0.780 3.914 1.00 98.19 98 GLU A O 1
ATOM 744 N N . GLY A 1 99 ? 4.723 2.891 3.929 1.00 97.25 99 GLY A N 1
ATOM 745 C CA . GLY A 1 99 ? 4.809 3.025 2.479 1.00 97.25 99 GLY A CA 1
ATOM 746 C C . GLY A 1 99 ? 6.259 3.211 2.069 1.00 97.25 99 GLY A C 1
ATOM 747 O O . GLY A 1 99 ? 6.862 4.209 2.448 1.00 97.25 99 GLY A O 1
ATOM 748 N N . LEU A 1 100 ? 6.822 2.286 1.294 1.00 98.38 100 LEU A N 1
ATOM 749 C CA . LEU A 1 100 ? 8.158 2.419 0.716 1.00 98.38 100 LEU A CA 1
ATOM 750 C C . LEU A 1 100 ? 8.050 2.627 -0.792 1.00 98.38 100 LEU A C 1
ATOM 752 O O . LEU A 1 100 ? 7.487 1.798 -1.507 1.00 98.38 100 LEU A O 1
ATOM 756 N N . VAL A 1 101 ? 8.638 3.714 -1.283 1.00 98.56 101 VAL A N 1
ATOM 757 C CA . VAL A 1 101 ? 8.934 3.893 -2.705 1.00 98.56 101 VAL A CA 1
ATOM 758 C C . VAL A 1 101 ? 10.439 3.764 -2.896 1.00 98.56 101 VAL A C 1
ATOM 760 O O . VAL A 1 101 ? 11.199 4.560 -2.355 1.00 98.56 101 VAL A O 1
ATOM 763 N N . TYR A 1 102 ? 10.855 2.771 -3.673 1.00 98.62 102 TYR A N 1
ATOM 764 C CA . TYR A 1 102 ? 12.240 2.571 -4.087 1.00 98.62 102 TYR A CA 1
ATOM 765 C C . TYR A 1 102 ? 12.379 2.893 -5.575 1.00 98.62 102 TYR A C 1
ATOM 767 O O . TYR A 1 102 ? 11.612 2.376 -6.390 1.00 98.62 102 TYR A O 1
ATOM 775 N N . VAL A 1 103 ? 13.358 3.716 -5.935 1.00 98.50 103 VAL A N 1
ATOM 776 C CA . VAL A 1 103 ? 13.674 4.079 -7.319 1.00 98.50 103 VAL A CA 1
ATOM 777 C C . VAL A 1 103 ? 15.078 3.586 -7.636 1.00 98.50 103 VAL A C 1
ATOM 779 O O . VAL A 1 103 ? 16.052 4.054 -7.063 1.00 98.50 103 VAL A O 1
ATOM 782 N N . ALA A 1 104 ? 15.192 2.617 -8.542 1.00 98.31 104 ALA A N 1
ATOM 783 C CA . ALA A 1 104 ? 16.483 2.064 -8.923 1.00 98.31 104 ALA A CA 1
ATOM 784 C C . ALA A 1 104 ? 17.314 3.059 -9.747 1.00 98.31 104 ALA A C 1
ATOM 786 O O . ALA A 1 104 ? 16.791 3.883 -10.503 1.00 98.31 104 ALA A O 1
ATOM 787 N N . SER A 1 105 ? 18.639 2.899 -9.704 1.00 97.00 105 SER A N 1
ATOM 788 C CA . SER A 1 105 ? 19.525 3.558 -10.665 1.00 97.00 105 SER A CA 1
ATOM 789 C C . SER A 1 105 ? 19.126 3.178 -12.099 1.00 97.00 105 SER A C 1
ATOM 791 O O . SER A 1 105 ? 18.997 1.998 -12.419 1.00 97.00 105 SER A O 1
ATOM 793 N N . GLY A 1 106 ? 18.908 4.178 -12.956 1.00 93.25 106 GLY A N 1
ATOM 794 C CA . GLY A 1 106 ? 18.410 3.990 -14.325 1.00 93.25 106 GLY A CA 1
ATOM 795 C C . GLY A 1 106 ? 16.884 4.058 -14.474 1.00 93.25 106 GLY A C 1
ATOM 796 O O . GLY A 1 106 ? 16.397 4.101 -15.602 1.00 93.25 106 GLY A O 1
ATOM 797 N N . ALA A 1 107 ? 16.119 4.155 -13.380 1.00 97.00 107 ALA A N 1
ATOM 798 C CA . ALA A 1 107 ? 14.673 4.394 -13.412 1.00 97.00 107 ALA A CA 1
ATOM 799 C C . ALA A 1 107 ? 14.336 5.891 -13.583 1.00 97.00 107 ALA A C 1
ATOM 801 O O . ALA A 1 107 ? 13.599 6.498 -12.801 1.00 97.00 107 ALA A O 1
ATOM 802 N N . GLU A 1 108 ? 14.915 6.519 -14.609 1.00 95.50 108 GLU A N 1
ATOM 803 C CA . GLU A 1 108 ? 14.713 7.941 -14.897 1.00 95.50 108 GLU A CA 1
ATOM 804 C C . GLU A 1 108 ? 13.250 8.255 -15.232 1.00 95.50 108 GLU A C 1
ATOM 806 O O . GLU A 1 108 ? 12.528 7.418 -15.772 1.00 95.50 108 GLU A O 1
ATOM 811 N N . LYS A 1 109 ? 12.818 9.494 -14.961 1.00 96.69 109 LYS A N 1
ATOM 812 C CA . LYS A 1 109 ? 11.435 9.954 -15.201 1.00 96.69 109 LYS A CA 1
ATOM 813 C C . LYS A 1 109 ? 10.380 9.119 -14.462 1.00 96.69 109 LYS A C 1
ATOM 815 O O . LYS A 1 109 ? 9.264 8.957 -14.944 1.00 96.69 109 LYS A O 1
ATOM 820 N N . THR A 1 110 ? 10.751 8.581 -13.304 1.00 97.88 110 THR A N 1
ATOM 821 C CA . THR A 1 110 ? 9.800 8.003 -12.356 1.00 97.88 110 THR A CA 1
ATOM 822 C C . THR A 1 110 ? 8.920 9.108 -11.773 1.00 97.88 110 THR A C 1
ATOM 824 O O . THR A 1 110 ? 9.432 10.114 -11.280 1.00 97.88 110 THR A O 1
ATOM 827 N N . GLU A 1 111 ? 7.607 8.895 -11.781 1.00 98.06 111 GLU A N 1
ATOM 828 C CA . GLU A 1 111 ? 6.638 9.709 -11.048 1.00 98.06 111 GLU A CA 1
ATOM 829 C C . GLU A 1 111 ? 6.005 8.859 -9.944 1.00 98.06 111 GLU A C 1
ATOM 831 O O . GLU A 1 111 ? 5.380 7.830 -10.202 1.00 98.06 111 GLU A O 1
ATOM 836 N N . ALA A 1 112 ? 6.170 9.277 -8.690 1.00 97.56 112 ALA A N 1
ATOM 837 C CA . ALA A 1 112 ? 5.629 8.557 -7.548 1.00 97.56 112 ALA A CA 1
ATOM 838 C C . ALA A 1 112 ? 4.944 9.510 -6.565 1.00 97.56 112 ALA A C 1
ATOM 840 O O . ALA A 1 112 ? 5.530 10.505 -6.140 1.00 97.56 112 ALA A O 1
ATOM 841 N N . LEU A 1 113 ? 3.713 9.175 -6.180 1.00 97.50 113 LEU A N 1
ATOM 842 C CA . LEU A 1 113 ? 2.939 9.877 -5.159 1.00 97.50 113 LEU A CA 1
ATOM 843 C C . LEU A 1 113 ? 2.486 8.878 -4.093 1.00 97.50 113 LEU A C 1
ATOM 845 O O . LEU A 1 113 ? 1.934 7.830 -4.433 1.00 97.50 113 LEU A O 1
ATOM 849 N N . GLN A 1 114 ? 2.683 9.214 -2.816 1.00 96.81 114 GLN A N 1
ATOM 850 C CA . GLN A 1 114 ? 2.103 8.470 -1.699 1.00 96.81 114 GLN A CA 1
ATOM 851 C C . GLN A 1 114 ? 1.352 9.403 -0.752 1.00 96.81 114 GLN A C 1
ATOM 853 O O . GLN A 1 114 ? 1.872 10.439 -0.337 1.00 96.81 114 GLN A O 1
ATOM 858 N N . GLU A 1 115 ? 0.137 9.009 -0.392 1.00 96.75 115 GLU A N 1
ATOM 859 C CA . GLU A 1 115 ? -0.745 9.762 0.487 1.00 96.75 115 GLU A CA 1
ATOM 860 C C . GLU A 1 115 ? -1.443 8.817 1.469 1.00 96.75 115 GLU A C 1
ATOM 862 O O . GLU A 1 115 ? -2.025 7.797 1.089 1.00 96.75 115 GLU A O 1
ATOM 867 N N . ASN A 1 116 ? -1.424 9.187 2.749 1.00 97.19 116 ASN A N 1
ATOM 868 C CA . ASN A 1 116 ? -2.201 8.542 3.801 1.00 97.19 116 ASN A CA 1
ATOM 869 C C . ASN A 1 116 ? -2.985 9.619 4.565 1.00 97.19 116 ASN A C 1
ATOM 871 O O . ASN A 1 116 ? -2.391 10.534 5.139 1.00 97.19 116 ASN A O 1
ATOM 875 N N . HIS A 1 117 ? -4.316 9.527 4.556 1.00 98.00 117 HIS A N 1
ATOM 876 C CA . HIS A 1 117 ? -5.205 10.476 5.229 1.00 98.00 117 HIS A CA 1
ATOM 877 C C . HIS A 1 117 ? -6.120 9.777 6.221 1.00 98.00 117 HIS A C 1
ATOM 879 O O . HIS A 1 117 ? -6.944 8.939 5.852 1.00 98.00 117 HIS A O 1
ATOM 885 N N . SER A 1 118 ? -6.034 10.193 7.476 1.00 97.88 118 SER A N 1
ATOM 886 C CA . SER A 1 118 ? -6.568 9.398 8.573 1.00 97.88 118 SER A CA 1
ATOM 887 C C . SER A 1 118 ? -7.323 10.268 9.562 1.00 97.88 118 SER A C 1
ATOM 889 O O . SER A 1 118 ? -6.840 11.325 9.962 1.00 97.88 118 SER A O 1
ATOM 891 N N . LEU A 1 119 ? -8.518 9.824 9.946 1.00 98.50 119 LEU A N 1
ATOM 892 C CA . LEU A 1 119 ? -9.347 10.463 10.962 1.00 98.50 119 LEU A CA 1
ATOM 893 C C . LEU A 1 119 ? -9.353 9.608 12.229 1.00 98.50 119 LEU A C 1
ATOM 895 O O . LEU A 1 119 ? -9.755 8.445 12.205 1.00 98.50 119 LEU A O 1
ATOM 899 N N . LEU A 1 120 ? -8.934 10.205 13.340 1.00 98.44 120 LEU A N 1
ATOM 900 C CA . LEU A 1 120 ? -9.044 9.615 14.671 1.00 98.44 120 LEU A CA 1
ATOM 901 C C . LEU A 1 120 ? -10.330 10.138 15.316 1.00 98.44 120 LEU A C 1
ATOM 903 O O . LEU A 1 120 ? -10.477 11.345 15.496 1.00 98.44 120 LEU A O 1
ATOM 907 N N . LEU A 1 121 ? -11.271 9.250 15.641 1.00 98.31 121 LEU A N 1
ATOM 908 C CA . LEU A 1 121 ? -12.560 9.628 16.245 1.00 98.31 121 LEU A CA 1
ATOM 909 C C . LEU A 1 121 ? -12.619 9.347 17.753 1.00 98.31 121 LEU A C 1
ATOM 911 O O . LEU A 1 121 ? -13.674 9.467 18.373 1.00 98.31 121 LEU A O 1
ATOM 915 N N . SER A 1 122 ? -11.508 8.930 18.356 1.00 98.19 122 SER A N 1
ATOM 916 C CA . SER A 1 122 ? -11.395 8.658 19.789 1.00 98.19 122 SER A CA 1
ATOM 917 C C . SER A 1 122 ? -9.984 8.982 20.265 1.00 98.19 122 SER A C 1
ATOM 919 O O . SER A 1 122 ? -9.029 8.760 19.529 1.00 98.19 122 SER A O 1
ATOM 921 N N . GLU A 1 123 ? -9.842 9.465 21.500 1.00 97.56 123 GLU A N 1
ATOM 922 C CA . GLU A 1 123 ? -8.531 9.809 22.079 1.00 97.56 123 GLU A CA 1
ATOM 923 C C . GLU A 1 123 ? -7.590 8.600 22.199 1.00 97.56 123 GLU A C 1
ATOM 925 O O . GLU A 1 123 ? -6.374 8.759 22.178 1.00 97.56 123 GLU A O 1
ATOM 93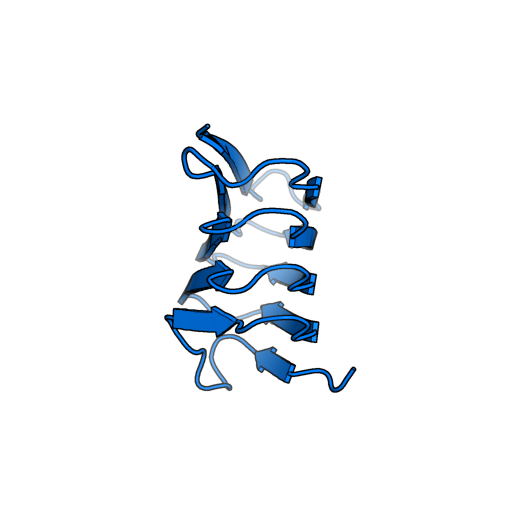0 N N . GLY A 1 124 ? -8.147 7.391 22.325 1.00 97.56 124 GLY A N 1
ATOM 931 C CA . GLY A 1 124 ? -7.379 6.148 22.404 1.00 97.56 124 GLY A CA 1
ATOM 932 C C . GLY A 1 124 ? -6.965 5.566 21.051 1.00 97.56 124 GLY A C 1
ATOM 933 O O . GLY A 1 124 ? -6.176 4.622 21.031 1.00 97.56 124 GLY A O 1
ATOM 934 N N . ALA A 1 125 ? -7.488 6.091 19.940 1.00 98.50 125 ALA A N 1
ATOM 935 C CA . ALA A 1 125 ? -7.183 5.586 18.610 1.00 98.50 125 ALA A CA 1
ATOM 936 C C . ALA A 1 125 ? -5.818 6.102 18.141 1.00 98.50 125 ALA A C 1
ATOM 938 O O . ALA A 1 125 ? -5.476 7.268 18.337 1.00 98.50 125 ALA A O 1
ATOM 939 N N . LEU A 1 126 ? -5.054 5.238 17.477 1.00 98.31 126 LEU A N 1
ATOM 940 C CA . LEU A 1 126 ? -3.719 5.546 16.983 1.00 98.31 126 LEU A CA 1
ATOM 941 C C . LEU A 1 126 ? -3.598 5.159 15.512 1.00 98.31 126 LEU A C 1
ATOM 943 O O . LEU A 1 126 ? -3.881 4.030 15.121 1.00 98.31 126 LEU A O 1
ATOM 947 N N . VAL A 1 127 ? -3.116 6.093 14.701 1.00 98.38 127 VAL A N 1
ATOM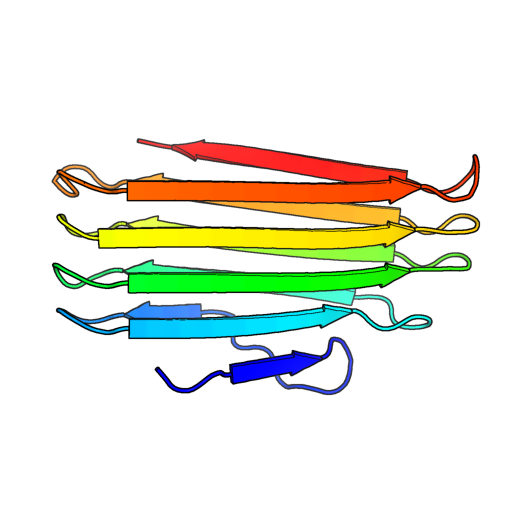 948 C CA . VAL A 1 127 ? -2.656 5.812 13.342 1.00 98.38 127 VAL A CA 1
ATOM 949 C C . VAL A 1 127 ? -1.221 6.302 13.241 1.00 98.38 127 VAL A C 1
ATOM 951 O O . VAL A 1 127 ? -0.961 7.492 13.420 1.00 98.38 127 VAL A O 1
ATOM 954 N N . GLN A 1 128 ? -0.295 5.391 12.962 1.00 98.12 128 GLN A N 1
ATOM 955 C CA . GLN A 1 128 ? 1.099 5.706 12.675 1.00 98.12 128 GLN A CA 1
ATOM 956 C C . GLN A 1 128 ? 1.313 5.589 11.170 1.00 98.12 128 GLN A C 1
ATOM 958 O O . GLN A 1 128 ? 0.936 4.591 10.569 1.00 98.12 128 GLN A O 1
ATOM 963 N N . SER A 1 129 ? 1.896 6.615 10.556 1.00 96.69 129 SER A N 1
ATOM 964 C CA . SER A 1 129 ? 2.179 6.639 9.120 1.00 96.69 129 SER A CA 1
ATOM 965 C C . SER A 1 129 ? 3.663 6.906 8.907 1.00 96.69 129 SER A C 1
ATOM 967 O O . SER A 1 129 ? 4.182 7.915 9.390 1.00 96.69 129 SER A O 1
ATOM 969 N N . GLN A 1 130 ? 4.336 5.994 8.211 1.00 96.62 130 GLN A N 1
ATOM 970 C CA . GLN A 1 130 ? 5.765 6.025 7.917 1.00 96.62 130 GLN A CA 1
ATOM 971 C C . GLN A 1 130 ? 5.993 5.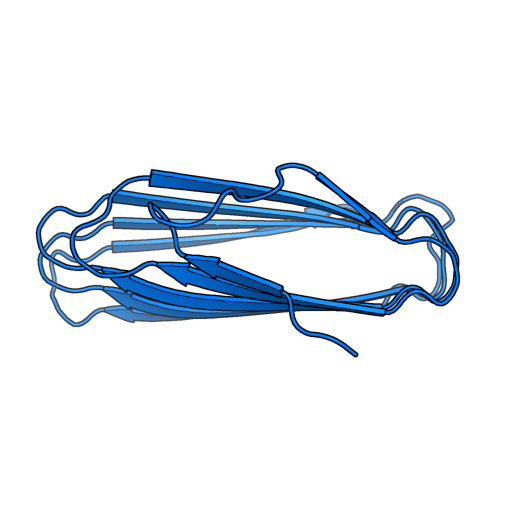938 6.397 1.00 96.62 130 GLN A C 1
ATOM 973 O O . GLN A 1 130 ? 6.316 4.870 5.872 1.00 96.62 130 GLN A O 1
ATOM 978 N N . PRO A 1 131 ? 5.803 7.055 5.671 1.00 94.88 131 PRO A N 1
ATOM 979 C CA . PRO A 1 131 ? 6.187 7.155 4.271 1.00 94.88 131 PRO A CA 1
ATOM 980 C C . PRO A 1 131 ? 7.716 7.228 4.131 1.00 94.88 131 PRO A C 1
ATOM 982 O O . PRO A 1 131 ? 8.373 8.034 4.791 1.00 94.88 131 PRO A O 1
ATOM 985 N N . GLN A 1 132 ? 8.278 6.405 3.251 1.00 97.56 132 GLN A N 1
ATOM 986 C CA . GLN A 1 132 ? 9.706 6.292 2.960 1.00 97.56 132 GLN A CA 1
ATOM 987 C C . GLN A 1 132 ? 9.953 6.411 1.453 1.00 97.56 132 GLN A C 1
ATOM 989 O O . GLN A 1 132 ? 9.144 5.964 0.633 1.00 97.56 132 GLN A O 1
ATOM 994 N N . LEU A 1 133 ? 11.075 7.035 1.100 1.00 96.75 133 LEU A N 1
ATOM 995 C CA . LEU A 1 133 ? 11.550 7.190 -0.270 1.00 96.75 133 LEU A CA 1
ATOM 996 C C . LEU A 1 133 ? 13.048 6.881 -0.311 1.00 96.75 133 LEU A C 1
ATOM 998 O O . LEU A 1 133 ? 13.826 7.528 0.390 1.00 96.75 133 LEU A O 1
ATOM 1002 N N . GLU A 1 134 ? 13.431 5.923 -1.147 1.00 96.81 134 GLU A N 1
ATOM 1003 C CA . GLU A 1 134 ? 14.813 5.521 -1.415 1.00 96.81 134 GLU A CA 1
ATOM 1004 C C . GLU A 1 134 ? 15.104 5.678 -2.915 1.00 96.81 134 GLU A C 1
ATOM 1006 O O . GLU A 1 134 ? 14.317 5.220 -3.745 1.00 96.81 134 GLU A O 1
ATOM 1011 N N . ILE A 1 135 ? 16.207 6.351 -3.264 1.00 91.12 135 ILE A N 1
ATOM 1012 C CA . ILE A 1 135 ? 16.637 6.658 -4.644 1.00 91.12 135 ILE A CA 1
ATOM 1013 C C . ILE A 1 135 ? 18.124 6.331 -4.787 1.00 91.12 135 ILE A C 1
ATOM 1015 O O . ILE A 1 135 ? 18.879 6.708 -3.860 1.00 91.12 135 ILE A O 1
#

pLDDT: mean 97.19, std 3.57, range [65.38, 98.81]

Foldseek 3Di:
DDEAEEEAPPDDADQEDEAAALAEYHYEYEYEEPDADEDHHEYEDQYANYEYEYEYEYEYEDAHEYEYHYEYELNEANYEYEAYYEYEYEDQHEYEAHYEYEYDVHHYHYHYYHDYYYHYPYPNTYYHYHYYYHD

Sequence (135 aa):
MDKNIYILGSSEIPSSIVLDSGRERSDIFMVPGGVNGCMDVTYELIGEGASLDVKGIYVCRGDQDVDIRITVKHLCGNCVSHQLFKGIALDKAKVNFEGLVYVASGAEKTEALQENHSLLLSEGALVQSQPQLEI